Protein AF-A0AAW0LJR5-F1 (afdb_monomer)

InterPro domains:
  IPR050481 UDP-glycosyltransferase, plant-type [PTHR48048] (23-83)

Organism: Quercus suber (NCBI:txid58331)

pLDDT: mean 73.08, std 20.0, range [40.66, 96.75]

Mean predicted aligned error: 11.85 Å

Secondary structure (DSSP, 8-state):
--EEEE----S-------S---S--PPPHHHHHHHTSPTT-EEEEE-TTT----HHHHHHHHHHHHHTT-EEEE---PPPPS-S------

Foldseek 3Di:
DWDWDQDQDDDDPPPPDDDDDDPDDDDPVVVVVVVPDDGSQETEGDRPPPDADDPVRVVVVVVVVVVVPGHYDYDDDDHDDPDDDPPPPD

Sequence (90 aa):
MGIFKIFRGNKKWDWKRSGTQNEGEAVPECLSWLDSQLSQSVVFLCFGSLGLFSIEQLKEIALGLKKSDQRFSWVVRNPPSEKHGLAVSA

Radius of gyration: 17.97 Å; Cα contacts (8 Å, |Δi|>4): 65; chains: 1; bounding box: 44×33×47 Å

Solvent-accessible surface area (backbone atoms only — not comparable to full-atom values): 6132 Å² total; per-residue (Å²): 134,74,59,75,46,73,44,77,54,84,69,86,81,80,78,80,74,93,72,84,93,67,94,81,78,72,77,56,66,70,55,59,56,55,71,72,49,64,72,55,56,44,40,38,40,48,47,68,98,80,58,78,50,54,70,67,56,50,49,53,52,52,51,51,51,66,70,64,82,55,51,69,51,71,67,79,70,85,50,83,70,97,74,74,82,84,78,74,81,126

Nearest PDB structures (foldseek):
  6bk0-assembly1_A  TM=8.390E-01  e=3.360E-02  Oryza sativa Japonica Group
  4v5z-assembly1_Bn  TM=3.276E-01  e=4.987E+00  Canis lupus familiaris
  6p7b-assembly1_D  TM=2.281E-01  e=8.627E+00  Fowlpox virus

Structure (mmCIF, N/CA/C/O backbone):
data_AF-A0AAW0LJR5-F1
#
_entry.id   AF-A0AAW0LJR5-F1
#
loop_
_atom_site.group_PDB
_atom_site.id
_atom_site.type_symbol
_atom_site.label_atom_id
_atom_site.label_alt_id
_atom_site.label_comp_id
_atom_site.label_asym_id
_atom_site.label_entity_id
_atom_site.label_seq_id
_atom_site.pdbx_PDB_ins_code
_atom_site.Cartn_x
_atom_site.Cartn_y
_atom_site.Cartn_z
_atom_site.occupancy
_atom_site.B_iso_or_equiv
_atom_site.auth_seq_id
_atom_site.auth_comp_id
_atom_site.auth_asym_id
_atom_site.auth_atom_id
_atom_site.pdbx_PDB_model_num
ATOM 1 N N . MET A 1 1 ? 1.049 11.782 -9.667 1.00 40.66 1 MET A N 1
ATOM 2 C CA . MET A 1 1 ? 0.058 11.955 -8.580 1.00 40.66 1 MET A CA 1
ATOM 3 C C . MET A 1 1 ? -0.470 10.583 -8.172 1.00 40.66 1 MET A C 1
ATOM 5 O O . MET A 1 1 ? -1.270 10.015 -8.903 1.00 40.66 1 MET A O 1
ATOM 9 N N . GLY A 1 2 ? 0.021 10.005 -7.072 1.00 45.38 2 GLY A N 1
ATOM 10 C CA . GLY A 1 2 ? -0.554 8.778 -6.509 1.00 45.38 2 GLY A CA 1
ATOM 11 C C . GLY A 1 2 ? -1.800 9.134 -5.705 1.00 45.38 2 GLY A C 1
ATOM 12 O O . GLY A 1 2 ? -1.711 9.913 -4.760 1.00 45.38 2 GLY A O 1
ATOM 13 N N . ILE A 1 3 ? -2.965 8.630 -6.104 1.00 46.78 3 ILE A N 1
ATOM 14 C CA . ILE A 1 3 ? -4.208 8.852 -5.364 1.00 46.78 3 ILE A CA 1
ATOM 15 C C . ILE A 1 3 ? -4.258 7.804 -4.250 1.00 46.78 3 ILE A C 1
ATOM 17 O O . ILE A 1 3 ? -4.589 6.645 -4.488 1.00 46.78 3 ILE A O 1
ATOM 21 N N . PHE A 1 4 ? -3.937 8.210 -3.024 1.00 44.84 4 PHE A N 1
ATOM 22 C CA . PHE A 1 4 ? -4.261 7.431 -1.831 1.00 44.84 4 PHE A CA 1
ATOM 23 C C . PHE A 1 4 ? -5.759 7.595 -1.577 1.00 44.84 4 PHE A C 1
ATOM 25 O O . PHE A 1 4 ? -6.203 8.641 -1.101 1.00 44.84 4 PHE A O 1
ATOM 32 N N . LYS A 1 5 ? -6.570 6.599 -1.947 1.00 54.31 5 LYS A N 1
ATOM 33 C CA . LYS A 1 5 ? -8.005 6.636 -1.659 1.00 54.31 5 LYS A CA 1
ATOM 34 C C . LYS A 1 5 ? -8.259 5.830 -0.398 1.00 54.31 5 LYS A C 1
ATOM 36 O O . LYS A 1 5 ? -8.289 4.605 -0.418 1.00 54.31 5 LYS A O 1
ATOM 41 N N . ILE A 1 6 ? -8.465 6.535 0.708 1.00 48.84 6 ILE A N 1
ATOM 42 C CA . ILE A 1 6 ? -9.006 5.927 1.923 1.00 48.84 6 ILE A CA 1
ATOM 43 C C . ILE A 1 6 ? -10.423 5.457 1.578 1.00 48.84 6 ILE A C 1
ATOM 45 O O . ILE A 1 6 ? -11.291 6.264 1.228 1.00 48.84 6 ILE A O 1
ATOM 49 N N . PHE A 1 7 ? -10.645 4.144 1.604 1.00 47.31 7 PHE A N 1
ATOM 50 C CA . PHE A 1 7 ? -11.960 3.574 1.352 1.00 47.31 7 PHE A CA 1
ATOM 51 C C . PHE A 1 7 ? -12.845 3.820 2.576 1.00 47.31 7 PHE A C 1
ATOM 53 O O . PHE A 1 7 ? -12.706 3.178 3.613 1.00 47.31 7 PHE A O 1
ATOM 60 N N . ARG A 1 8 ? -13.800 4.746 2.449 1.00 47.84 8 ARG A N 1
ATOM 61 C CA . ARG A 1 8 ? -14.934 4.850 3.373 1.00 47.84 8 ARG A CA 1
ATOM 62 C C . ARG A 1 8 ? -15.973 3.794 2.995 1.00 47.84 8 ARG A C 1
ATOM 64 O O . ARG A 1 8 ? -16.878 4.058 2.209 1.00 47.84 8 ARG A O 1
ATOM 71 N N . GLY A 1 9 ? -15.794 2.573 3.488 1.00 43.22 9 GLY A N 1
ATOM 72 C CA . GLY A 1 9 ? -16.690 1.455 3.191 1.00 43.22 9 GLY A CA 1
ATOM 73 C C . GLY A 1 9 ? -17.996 1.537 3.975 1.00 43.22 9 GLY A C 1
A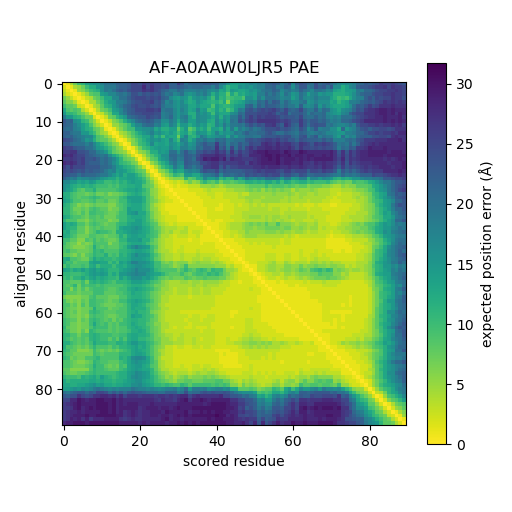TOM 74 O O . GLY A 1 9 ? -18.003 1.219 5.153 1.00 43.22 9 GLY A O 1
ATOM 75 N N . ASN A 1 10 ? -19.088 1.941 3.326 1.00 41.72 10 ASN A N 1
ATOM 76 C CA . ASN A 1 10 ? -20.456 1.603 3.740 1.00 41.72 10 ASN A CA 1
ATOM 77 C C . ASN A 1 10 ? -21.387 1.610 2.517 1.00 41.72 10 ASN A C 1
ATOM 79 O O . ASN A 1 10 ? -22.375 2.335 2.485 1.00 41.72 10 ASN A O 1
ATOM 83 N N . LYS A 1 11 ? -21.050 0.849 1.467 1.00 47.75 11 LYS A N 1
ATOM 84 C CA . LYS A 1 11 ? -21.987 0.527 0.381 1.00 47.75 11 LYS A CA 1
ATOM 85 C C . LYS A 1 11 ? -21.686 -0.863 -0.166 1.00 47.75 11 LYS A C 1
ATOM 87 O O . LYS A 1 11 ? -20.570 -1.133 -0.590 1.00 47.75 11 LYS A O 1
ATOM 92 N N . LYS A 1 12 ? -22.721 -1.703 -0.149 1.00 46.66 12 LYS A N 1
ATOM 93 C CA . LYS A 1 12 ? -22.837 -2.953 -0.899 1.00 46.66 12 LYS A CA 1
ATOM 94 C C . LYS A 1 12 ? -22.358 -2.713 -2.333 1.00 46.66 12 LYS A C 1
ATOM 96 O O . LYS A 1 12 ? -22.923 -1.874 -3.034 1.00 46.66 12 LYS A O 1
ATOM 101 N N . TRP A 1 13 ? -21.294 -3.402 -2.728 1.00 52.62 13 TRP A N 1
ATOM 102 C CA . TRP A 1 13 ? -20.734 -3.323 -4.070 1.00 52.62 13 TRP A CA 1
ATOM 103 C C . TRP A 1 13 ? -21.668 -4.054 -5.038 1.00 52.62 13 TRP A C 1
ATOM 105 O O . TRP A 1 13 ? -21.577 -5.268 -5.192 1.00 52.62 13 TRP A O 1
ATO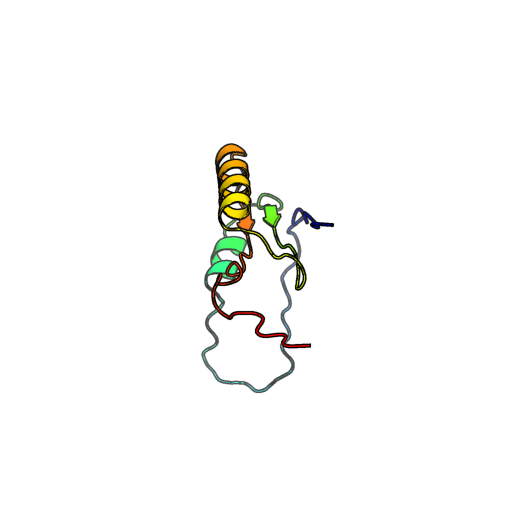M 115 N N . ASP A 1 14 ? -22.615 -3.338 -5.646 1.00 51.94 14 ASP A N 1
ATOM 116 C CA . ASP A 1 14 ? -23.498 -3.912 -6.666 1.00 51.94 14 ASP A CA 1
ATOM 117 C C . ASP A 1 14 ? -22.735 -4.021 -7.996 1.00 51.94 14 ASP A C 1
ATOM 119 O O . ASP A 1 14 ? -22.865 -3.194 -8.899 1.00 51.94 14 ASP A O 1
ATOM 123 N N . TRP A 1 15 ? -21.856 -5.024 -8.086 1.00 53.38 15 TRP A N 1
ATOM 124 C CA . TRP A 1 15 ? -21.172 -5.408 -9.319 1.00 53.38 15 TRP A CA 1
ATOM 125 C C . TRP A 1 15 ? -22.165 -6.105 -10.258 1.00 53.38 15 TRP A C 1
ATOM 127 O O . TRP A 1 15 ? -22.054 -7.302 -10.525 1.00 53.38 15 TRP A O 1
ATOM 137 N N . LYS A 1 16 ? -23.154 -5.377 -10.790 1.00 41.03 16 LYS A N 1
ATOM 138 C CA . LYS A 1 16 ? -23.941 -5.881 -11.922 1.00 41.03 16 LYS A CA 1
ATOM 139 C C . LYS A 1 16 ? -23.053 -5.917 -13.161 1.00 41.03 16 LYS A C 1
ATOM 141 O O . LYS A 1 16 ? -22.869 -4.922 -13.858 1.00 41.03 16 LYS A O 1
ATOM 146 N N . ARG A 1 17 ? -22.484 -7.090 -13.420 1.00 47.56 17 ARG A N 1
ATOM 147 C CA . ARG A 1 17 ? -21.734 -7.388 -14.635 1.00 47.56 17 ARG A CA 1
ATOM 148 C C . ARG A 1 17 ? -22.707 -7.543 -15.803 1.00 47.56 17 ARG A C 1
ATOM 150 O O . ARG A 1 17 ? -23.554 -8.429 -15.807 1.00 47.56 17 ARG A O 1
ATOM 157 N N . SER A 1 18 ? -22.585 -6.676 -16.801 1.00 49.00 18 SER A N 1
ATOM 158 C CA . SER A 1 18 ? -23.192 -6.884 -18.116 1.00 49.00 18 SER A CA 1
ATOM 159 C C . SER A 1 18 ? -22.371 -7.941 -18.863 1.00 49.00 18 SER A C 1
ATOM 161 O O . SER A 1 18 ? -21.347 -7.600 -19.450 1.00 49.00 18 SER A O 1
ATOM 163 N N . GLY A 1 19 ? -22.777 -9.213 -18.827 1.00 44.53 19 GLY A N 1
ATOM 164 C CA . GLY A 1 19 ? -22.193 -10.253 -19.687 1.00 44.53 19 GLY A CA 1
ATOM 165 C C . GLY A 1 19 ? -22.348 -11.681 -19.159 1.00 44.53 19 GLY A C 1
ATOM 166 O O . GLY A 1 19 ? -21.793 -11.997 -18.114 1.00 44.53 19 GLY A O 1
ATOM 167 N N . THR A 1 20 ? -23.111 -12.486 -19.912 1.00 42.62 20 THR A N 1
ATOM 168 C CA . THR A 1 20 ? -23.232 -13.965 -19.960 1.00 42.62 20 THR A CA 1
ATOM 169 C C . THR A 1 20 ? -22.832 -14.781 -18.725 1.00 42.62 20 THR A C 1
ATOM 171 O O . THR A 1 20 ? -21.658 -14.921 -18.390 1.00 42.62 20 THR A O 1
ATOM 174 N N . GLN A 1 21 ? -23.851 -15.403 -18.125 1.00 44.91 21 GLN A N 1
ATOM 175 C CA . GLN A 1 21 ? -23.774 -16.389 -17.050 1.00 44.91 21 GLN A CA 1
ATOM 176 C C . GLN A 1 21 ? -22.899 -17.585 -17.453 1.00 44.91 21 GLN A C 1
ATOM 178 O O . GLN A 1 21 ? -23.241 -18.322 -18.371 1.00 44.91 21 GLN A O 1
ATOM 183 N N . ASN A 1 22 ? -21.809 -17.798 -16.719 1.00 48.72 22 ASN A N 1
ATOM 184 C CA . ASN A 1 22 ? -21.285 -19.133 -16.458 1.00 48.72 22 ASN A CA 1
ATOM 185 C C . ASN A 1 22 ? -21.487 -19.374 -14.958 1.00 48.72 22 ASN A C 1
ATOM 187 O O . ASN A 1 22 ? -21.000 -18.598 -14.133 1.00 48.72 22 ASN A O 1
ATOM 191 N N . GLU A 1 23 ? -22.283 -20.382 -14.608 1.00 49.22 23 GLU A N 1
ATOM 192 C CA . GLU A 1 23 ? -22.539 -20.781 -13.224 1.00 49.22 23 GLU A CA 1
ATOM 193 C C . GLU A 1 23 ? -21.221 -21.215 -12.565 1.00 49.22 23 GLU A C 1
ATOM 195 O O . GLU A 1 23 ? -20.545 -22.118 -13.052 1.00 49.22 23 GLU A O 1
ATOM 200 N N . GLY A 1 24 ? -20.837 -20.538 -11.476 1.00 53.16 24 GLY A N 1
ATOM 201 C CA . GLY A 1 24 ? -19.622 -20.848 -10.709 1.00 53.16 24 GLY A CA 1
ATOM 202 C C . GLY A 1 24 ? -18.624 -19.700 -10.523 1.00 53.16 24 GLY A C 1
ATOM 203 O O . GLY A 1 24 ? -17.450 -19.965 -10.275 1.00 53.16 24 GLY A O 1
ATOM 204 N N . GLU A 1 25 ? -19.031 -18.431 -10.630 1.00 57.25 25 GLU A N 1
ATOM 205 C CA . GLU A 1 25 ? -18.143 -17.316 -10.281 1.00 57.25 25 GLU A CA 1
ATOM 206 C C . GLU A 1 25 ? -17.868 -17.265 -8.774 1.00 57.25 25 GLU A C 1
ATOM 208 O O . GLU A 1 25 ? -18.661 -16.746 -7.986 1.00 57.25 25 GLU A O 1
ATOM 213 N N . ALA A 1 26 ? -16.713 -17.790 -8.372 1.00 72.50 26 ALA A N 1
ATOM 214 C CA . ALA A 1 26 ? -16.175 -17.555 -7.046 1.00 72.50 26 ALA A CA 1
ATOM 215 C C . ALA A 1 26 ? -15.921 -16.052 -6.859 1.00 72.50 26 ALA A C 1
ATOM 217 O O . ALA A 1 26 ? -15.266 -15.410 -7.684 1.00 72.50 26 ALA A O 1
ATOM 218 N N . VAL A 1 27 ? -16.428 -15.493 -5.758 1.00 72.50 27 VAL A N 1
ATOM 219 C CA . VAL A 1 27 ? -16.042 -14.150 -5.316 1.00 72.50 27 VAL A CA 1
ATOM 220 C C . VAL A 1 27 ? -14.514 -14.131 -5.182 1.00 72.50 27 VAL A C 1
ATOM 222 O O . VAL A 1 27 ? -13.965 -15.021 -4.528 1.00 72.50 27 VAL A O 1
ATOM 225 N N . PRO A 1 28 ? -13.808 -13.158 -5.787 1.00 81.75 28 PRO A N 1
ATOM 226 C CA . PRO A 1 28 ? -12.369 -13.039 -5.615 1.00 81.75 28 PRO A CA 1
ATOM 227 C C . PRO A 1 28 ? -12.011 -12.990 -4.130 1.00 81.75 28 PRO A C 1
ATOM 229 O O . PRO A 1 28 ? -12.583 -12.201 -3.380 1.00 81.75 28 PRO A O 1
ATOM 232 N N . GLU A 1 29 ? -11.038 -13.796 -3.711 1.00 84.50 29 GLU A N 1
ATOM 233 C CA . GLU A 1 29 ? -10.638 -13.932 -2.303 1.00 84.50 29 GLU A CA 1
ATOM 234 C C . GLU A 1 29 ? -10.312 -12.578 -1.645 1.00 84.50 29 GLU A C 1
ATOM 236 O O . GLU A 1 29 ? -10.642 -12.337 -0.485 1.00 84.50 29 GLU A O 1
ATOM 241 N N . CYS A 1 30 ? -9.742 -11.641 -2.409 1.00 82.06 30 CYS A N 1
ATOM 242 C CA . CYS A 1 30 ? -9.444 -10.292 -1.933 1.00 82.06 30 CYS A CA 1
ATOM 243 C C . CYS A 1 30 ? -10.697 -9.485 -1.549 1.00 82.06 30 CYS A C 1
ATOM 245 O O . CYS A 1 30 ? -10.630 -8.661 -0.636 1.00 82.06 30 CYS A O 1
ATOM 247 N N . LEU A 1 31 ? -11.834 -9.722 -2.211 1.00 82.38 31 LEU A N 1
ATOM 248 C CA . LEU A 1 31 ? -13.108 -9.089 -1.878 1.00 82.38 31 LEU A CA 1
ATOM 249 C C . LEU A 1 31 ? -13.701 -9.708 -0.613 1.00 82.38 31 LEU A C 1
ATOM 251 O O . LEU A 1 31 ? -14.103 -8.971 0.281 1.00 82.38 31 LEU A O 1
ATOM 255 N N . SER A 1 32 ? -13.645 -11.035 -0.475 1.00 86.12 32 SER A N 1
ATOM 256 C CA . SER A 1 32 ? -14.046 -11.709 0.766 1.00 86.12 32 SER A CA 1
ATOM 257 C C . SER A 1 32 ? -13.202 -11.260 1.964 1.00 86.12 32 SER A C 1
ATOM 259 O O . SER A 1 32 ? -13.736 -11.029 3.049 1.00 86.12 32 SER A O 1
ATOM 261 N N . TRP A 1 33 ? -11.892 -11.059 1.776 1.00 89.50 33 TRP A N 1
ATOM 262 C CA . TRP A 1 33 ? -11.033 -10.482 2.810 1.00 89.50 33 TRP A CA 1
ATOM 263 C C . TRP A 1 33 ? -11.460 -9.056 3.178 1.00 89.50 33 TRP A C 1
ATOM 265 O O . TRP A 1 33 ? -11.559 -8.760 4.369 1.00 89.50 33 TRP A O 1
ATOM 275 N N . LEU A 1 34 ? -11.758 -8.194 2.195 1.00 87.19 34 LEU A N 1
ATOM 276 C CA . LEU A 1 34 ? -12.228 -6.820 2.429 1.00 87.19 34 LEU A CA 1
ATOM 277 C C . LEU A 1 34 ? -13.559 -6.779 3.192 1.00 87.19 34 LEU A C 1
ATOM 279 O O . LEU A 1 34 ? -13.692 -5.975 4.114 1.00 87.19 34 LEU A O 1
ATOM 283 N N . ASP A 1 35 ? -14.503 -7.657 2.852 1.00 85.38 35 ASP A N 1
ATOM 284 C CA . ASP A 1 35 ? -15.821 -7.735 3.497 1.00 85.38 35 ASP A CA 1
ATOM 285 C C . ASP A 1 35 ? -15.735 -8.140 4.980 1.00 85.38 35 ASP A C 1
ATOM 287 O O . ASP A 1 35 ? -16.614 -7.794 5.767 1.00 85.38 35 ASP A O 1
ATOM 291 N N . SER A 1 36 ? -14.662 -8.828 5.389 1.00 88.62 36 SER A N 1
ATOM 292 C CA . SER A 1 36 ? -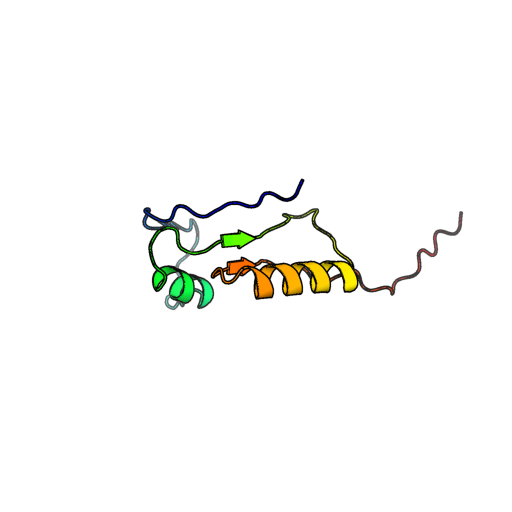14.422 -9.191 6.796 1.00 88.62 36 SER A CA 1
ATOM 293 C C . SER A 1 36 ? -13.816 -8.066 7.650 1.00 88.62 36 SER A C 1
ATOM 295 O O . SER A 1 36 ? -13.676 -8.214 8.866 1.00 88.62 36 SER A O 1
ATOM 297 N N . GLN A 1 37 ? -13.432 -6.938 7.044 1.00 88.25 37 GLN A N 1
ATOM 298 C CA . GLN A 1 37 ? -12.808 -5.825 7.760 1.00 88.25 37 GLN A CA 1
ATOM 299 C C . GLN A 1 37 ? -13.857 -4.879 8.354 1.00 88.25 37 GLN A C 1
ATOM 301 O O . GLN A 1 37 ? -15.000 -4.806 7.906 1.00 88.25 37 GLN A O 1
ATOM 306 N N . LEU A 1 38 ? -13.459 -4.108 9.369 1.00 87.31 38 LEU A N 1
ATOM 307 C CA . LEU A 1 38 ? -14.332 -3.075 9.917 1.00 87.31 38 LEU A CA 1
ATOM 308 C C . LEU A 1 38 ? -14.567 -1.974 8.872 1.00 87.31 38 LEU A C 1
ATOM 310 O O . LEU A 1 38 ? -13.707 -1.653 8.045 1.00 87.31 38 LEU A O 1
ATOM 314 N N . SER A 1 39 ? -15.743 -1.353 8.939 1.00 82.81 39 SER A N 1
ATOM 315 C CA . SER A 1 39 ? -16.070 -0.201 8.100 1.00 82.81 39 SER A CA 1
ATOM 316 C C . SER A 1 39 ? -14.990 0.879 8.242 1.00 82.81 39 SER A C 1
ATOM 318 O O . SER A 1 39 ? -14.609 1.254 9.348 1.00 82.81 39 SER A O 1
ATOM 320 N N . GLN A 1 40 ? -14.502 1.387 7.106 1.00 81.56 40 GLN A N 1
ATOM 321 C CA . GLN A 1 40 ? -13.488 2.453 7.036 1.00 81.56 40 GLN A CA 1
ATOM 322 C C . GLN A 1 40 ? -12.127 2.103 7.675 1.00 81.56 40 GLN A C 1
ATOM 324 O O . GLN A 1 40 ? -11.379 3.014 8.020 1.00 81.56 40 GLN A O 1
ATOM 329 N N . SER A 1 41 ? -11.776 0.817 7.817 1.00 86.38 41 SER A N 1
ATOM 330 C CA . SER A 1 41 ? -10.525 0.399 8.474 1.00 86.38 41 SER A CA 1
ATOM 331 C C . SER A 1 41 ? -9.403 -0.049 7.530 1.00 86.38 41 SER A C 1
ATOM 333 O O . SER A 1 41 ? -8.380 -0.532 8.010 1.00 86.38 41 SER A O 1
ATOM 335 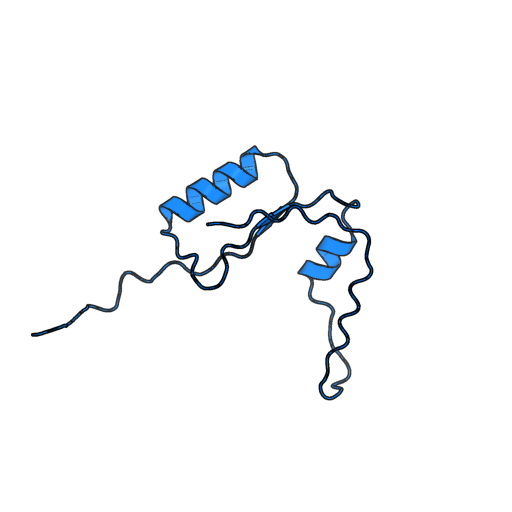N N . VAL A 1 42 ? -9.592 0.029 6.207 1.00 89.44 42 VAL A N 1
ATOM 336 C CA . VAL A 1 42 ? -8.611 -0.440 5.210 1.00 89.44 42 VAL A CA 1
ATOM 337 C C . VAL A 1 42 ? -8.207 0.693 4.274 1.00 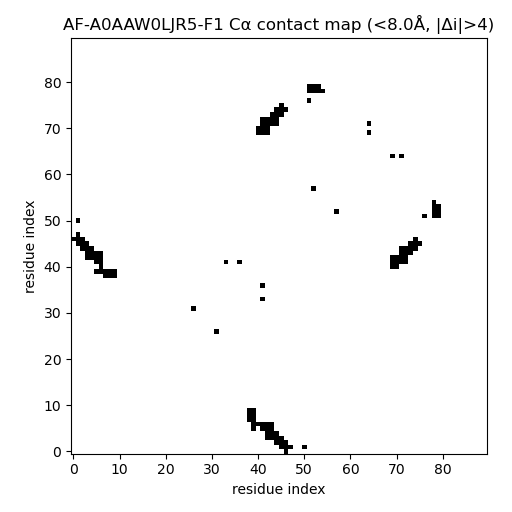89.44 42 VAL A C 1
ATOM 339 O O . VAL A 1 42 ? -9.051 1.351 3.661 1.00 89.44 42 VAL A O 1
ATOM 342 N N . VAL A 1 43 ? -6.900 0.887 4.113 1.00 89.56 43 VAL A N 1
ATOM 343 C CA . VAL A 1 43 ? -6.330 1.809 3.125 1.00 89.56 43 VAL A CA 1
ATOM 344 C C . VAL A 1 43 ? -6.190 1.097 1.782 1.00 89.56 43 VAL A C 1
ATOM 346 O O . VAL A 1 43 ? -5.527 0.068 1.690 1.00 89.56 43 VAL A O 1
ATOM 349 N N . PHE A 1 44 ? -6.773 1.654 0.721 1.00 87.81 44 PHE A N 1
ATOM 350 C CA . PHE A 1 44 ? -6.537 1.171 -0.637 1.00 87.81 44 PHE A CA 1
ATOM 351 C C . PHE A 1 44 ? -5.447 2.004 -1.315 1.00 87.81 44 PHE A C 1
ATOM 353 O O . PHE A 1 44 ? -5.545 3.233 -1.398 1.00 87.81 44 PHE A O 1
ATOM 360 N N . LEU A 1 45 ? -4.420 1.327 -1.825 1.00 90.00 45 LEU A N 1
ATOM 361 C CA . LEU A 1 45 ? -3.305 1.939 -2.535 1.00 90.00 45 LEU A CA 1
ATOM 362 C C . LEU A 1 45 ? -3.260 1.442 -3.981 1.00 90.00 45 LEU A C 1
ATOM 364 O O . LEU A 1 45 ? -3.109 0.250 -4.243 1.00 90.00 45 LEU A O 1
ATOM 368 N N . CYS A 1 46 ? -3.353 2.368 -4.934 1.00 89.38 46 CYS A N 1
ATOM 369 C CA . CYS A 1 46 ? -3.202 2.082 -6.355 1.00 89.38 46 CYS A CA 1
ATOM 370 C C . CYS A 1 46 ? -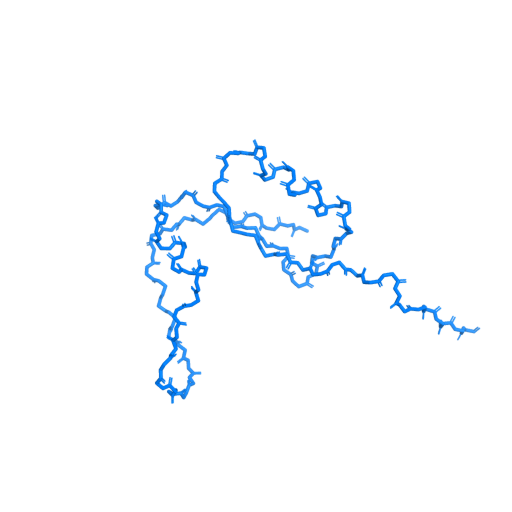2.636 3.305 -7.082 1.00 89.38 46 CYS A C 1
ATOM 372 O O . CYS A 1 46 ? -3.078 4.433 -6.867 1.00 89.38 46 CYS A O 1
ATOM 374 N N . PHE A 1 47 ? -1.673 3.073 -7.971 1.00 87.00 47 PHE A N 1
ATOM 375 C CA . PHE A 1 47 ? -1.003 4.129 -8.735 1.00 87.00 47 PHE A CA 1
ATOM 376 C C . PHE A 1 47 ? -1.486 4.233 -10.192 1.00 87.00 47 PHE A C 1
ATOM 378 O O . PHE A 1 47 ? -0.897 4.953 -10.997 1.00 87.00 47 PHE A O 1
ATOM 385 N N . GLY A 1 48 ? -2.570 3.528 -10.531 1.00 83.06 48 GLY A N 1
ATOM 386 C CA . GLY A 1 48 ? -3.160 3.531 -11.868 1.00 83.06 48 GLY A CA 1
ATOM 387 C C . GLY A 1 48 ? -2.241 2.949 -12.950 1.00 83.06 48 GLY A C 1
ATOM 388 O O . GLY A 1 48 ? -1.210 2.336 -12.672 1.00 83.06 48 GLY A O 1
ATOM 389 N N . SER A 1 49 ? -2.617 3.151 -14.213 1.00 82.44 49 SER A N 1
ATOM 390 C CA . SER A 1 49 ? -1.921 2.592 -15.383 1.00 82.44 49 SER A CA 1
ATOM 391 C C . SER A 1 49 ? -0.545 3.209 -15.661 1.00 82.44 49 SER A C 1
ATOM 393 O O . SER A 1 49 ? 0.248 2.622 -16.397 1.00 82.44 49 SER A O 1
ATOM 395 N N . LEU A 1 50 ? -0.220 4.352 -15.059 1.00 78.44 50 LEU A N 1
ATOM 396 C CA . LEU A 1 50 ? 1.058 5.046 -15.264 1.00 78.44 50 LEU A CA 1
ATOM 397 C C . LEU A 1 50 ? 2.015 4.932 -14.067 1.00 78.44 50 LEU A C 1
ATOM 399 O O . LEU A 1 50 ? 3.164 5.344 -14.168 1.00 78.44 50 LEU A O 1
ATOM 403 N N . GLY A 1 51 ? 1.584 4.343 -12.946 1.00 81.25 51 GLY A N 1
ATOM 404 C CA . GLY A 1 51 ? 2.437 4.110 -11.778 1.00 81.25 51 GLY A CA 1
ATOM 405 C C . GLY A 1 51 ? 3.461 3.005 -12.015 1.00 81.25 51 GLY A C 1
ATOM 406 O O . GLY A 1 51 ? 3.127 1.825 -11.882 1.00 81.25 51 GLY A O 1
ATOM 407 N N . LEU A 1 52 ? 4.667 3.371 -12.433 1.00 86.56 52 LEU A N 1
ATOM 408 C CA . LEU A 1 52 ? 5.780 2.463 -12.686 1.00 86.56 52 LEU A CA 1
ATOM 409 C C . LEU A 1 52 ? 6.881 2.774 -11.677 1.00 86.56 52 LEU A C 1
ATOM 411 O O . LEU A 1 52 ? 7.321 3.918 -11.589 1.00 86.56 52 LEU A O 1
ATOM 415 N N . PHE A 1 53 ? 7.282 1.774 -10.900 1.00 89.69 53 PHE A N 1
ATOM 416 C CA . PHE A 1 53 ? 8.232 1.942 -9.805 1.00 89.69 53 PHE A CA 1
ATOM 417 C C . PHE A 1 53 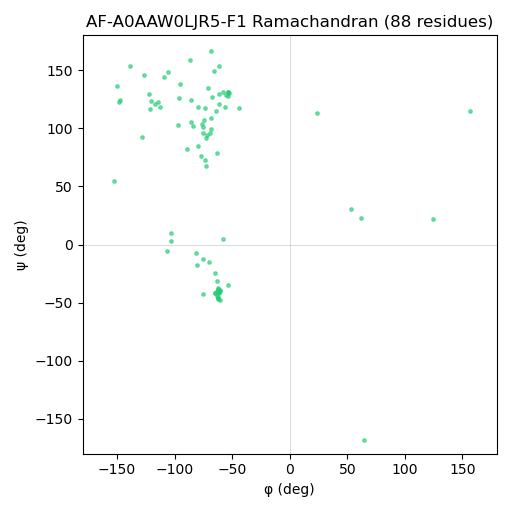? 9.384 0.964 -9.965 1.00 89.69 53 PHE A C 1
ATOM 419 O O . PHE A 1 53 ? 9.179 -0.165 -10.420 1.00 89.69 53 PHE A O 1
ATOM 426 N N . SER A 1 54 ? 10.581 1.394 -9.569 1.00 91.62 54 SER A N 1
ATOM 427 C CA . SER A 1 54 ? 11.714 0.483 -9.420 1.00 91.62 54 SER A CA 1
ATOM 428 C C . SER A 1 54 ? 11.487 -0.473 -8.242 1.00 91.62 54 SER A C 1
ATOM 430 O O . SER A 1 54 ? 10.614 -0.261 -7.391 1.00 91.62 54 SER A O 1
ATOM 432 N N . ILE A 1 55 ? 12.299 -1.527 -8.164 1.00 92.19 55 ILE A N 1
ATOM 433 C CA . ILE A 1 55 ? 12.250 -2.481 -7.049 1.00 92.19 55 ILE A CA 1
ATOM 434 C C . ILE A 1 55 ? 12.533 -1.767 -5.719 1.00 92.19 55 ILE A C 1
ATOM 436 O O . ILE A 1 55 ? 11.878 -2.045 -4.716 1.00 92.19 55 ILE A O 1
ATOM 440 N N . GLU A 1 56 ? 13.477 -0.829 -5.703 1.00 94.19 56 GLU A N 1
ATOM 441 C CA . GLU A 1 56 ? 13.855 -0.039 -4.527 1.00 94.19 56 GLU A CA 1
ATOM 442 C C . GLU A 1 56 ? 12.683 0.823 -4.055 1.00 94.19 56 GLU A C 1
ATOM 444 O O . GLU A 1 56 ? 12.358 0.833 -2.870 1.00 94.19 56 GLU A O 1
ATOM 449 N N . GLN A 1 57 ? 11.979 1.478 -4.981 1.00 94.06 57 GLN A N 1
ATOM 450 C CA . GLN A 1 57 ? 10.806 2.285 -4.644 1.00 94.06 57 GLN A CA 1
ATOM 451 C C . GLN A 1 57 ? 9.665 1.430 -4.077 1.00 94.06 57 GLN A C 1
ATOM 453 O O . GLN A 1 57 ? 9.041 1.814 -3.088 1.00 94.06 57 GLN A O 1
ATOM 458 N N . LEU A 1 58 ? 9.409 0.252 -4.657 1.00 93.69 58 LEU A N 1
ATOM 459 C CA . LEU A 1 58 ? 8.410 -0.684 -4.129 1.00 93.69 58 LEU A CA 1
ATOM 460 C C . LEU A 1 58 ? 8.774 -1.174 -2.719 1.00 93.69 58 LEU A C 1
ATOM 462 O O . LEU A 1 58 ? 7.883 -1.305 -1.878 1.00 93.69 58 LEU A O 1
ATOM 466 N N . LYS A 1 59 ? 10.064 -1.403 -2.438 1.00 95.12 59 LYS A N 1
ATOM 467 C CA . LYS A 1 59 ? 10.548 -1.777 -1.098 1.00 95.12 59 LYS A CA 1
ATOM 468 C C . LYS A 1 59 ? 10.280 -0.678 -0.074 1.00 95.12 59 LYS A C 1
ATOM 470 O O . LYS A 1 59 ? 9.751 -0.983 0.992 1.00 95.12 59 LYS A O 1
ATOM 475 N N . GLU A 1 60 ? 10.575 0.579 -0.396 1.00 96.50 60 GLU A N 1
ATOM 476 C CA . GLU A 1 60 ? 10.312 1.704 0.513 1.00 96.50 60 GLU A CA 1
ATOM 477 C C . GLU A 1 60 ? 8.813 1.881 0.788 1.00 96.50 60 GLU A C 1
ATOM 479 O O . GLU A 1 60 ? 8.407 2.073 1.936 1.00 96.50 60 GLU A O 1
ATOM 484 N N . ILE A 1 61 ? 7.964 1.721 -0.234 1.00 94.19 61 ILE A N 1
ATOM 485 C CA . ILE A 1 61 ? 6.504 1.749 -0.059 1.00 94.19 61 ILE A CA 1
ATOM 486 C C . ILE A 1 61 ? 6.049 0.602 0.854 1.00 94.19 61 ILE A C 1
ATOM 488 O O . ILE A 1 61 ? 5.291 0.832 1.797 1.00 94.19 61 ILE A O 1
ATOM 492 N N . ALA A 1 62 ? 6.537 -0.621 0.625 1.00 94.12 62 ALA A N 1
ATOM 493 C CA . ALA A 1 62 ? 6.210 -1.780 1.453 1.00 94.12 62 ALA A CA 1
ATOM 494 C C . ALA A 1 62 ? 6.655 -1.591 2.914 1.00 94.12 62 ALA A C 1
ATOM 496 O O . ALA A 1 62 ? 5.916 -1.933 3.838 1.00 94.12 62 ALA A O 1
ATOM 497 N N . LEU A 1 63 ? 7.838 -1.011 3.134 1.00 96.75 63 LEU A N 1
ATOM 498 C CA . LEU A 1 63 ? 8.337 -0.673 4.467 1.00 96.75 63 LEU A CA 1
ATOM 499 C C . LEU A 1 63 ? 7.468 0.390 5.145 1.00 96.75 63 LEU A C 1
ATOM 501 O O . LEU A 1 63 ? 7.163 0.248 6.329 1.00 96.75 63 LEU A O 1
ATOM 505 N N . GLY A 1 64 ? 7.040 1.417 4.408 1.00 95.00 64 GLY A N 1
ATOM 506 C CA . GLY A 1 64 ? 6.119 2.440 4.903 1.00 95.00 64 GLY A CA 1
ATOM 507 C C . GLY A 1 64 ? 4.776 1.851 5.335 1.00 95.00 64 GLY A C 1
ATOM 508 O O . GLY A 1 64 ? 4.332 2.095 6.454 1.00 95.00 64 GLY A O 1
ATOM 509 N N . LEU A 1 65 ? 4.176 1.003 4.493 1.00 93.62 65 LEU A N 1
ATOM 510 C CA . LEU A 1 65 ? 2.922 0.303 4.795 1.00 93.62 65 LEU A CA 1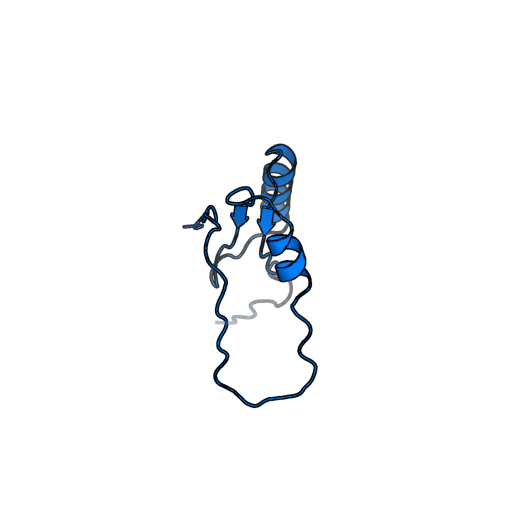
ATOM 511 C C . LEU A 1 65 ? 3.057 -0.644 5.995 1.00 93.62 65 LEU A C 1
ATOM 513 O O . LEU A 1 65 ? 2.182 -0.691 6.855 1.00 93.62 65 LEU A O 1
ATOM 517 N N . LYS A 1 66 ? 4.178 -1.368 6.102 1.00 93.06 66 LYS A N 1
ATOM 518 C CA . LYS A 1 66 ? 4.456 -2.236 7.255 1.00 93.06 66 LYS A CA 1
ATOM 519 C C . LYS A 1 66 ? 4.553 -1.438 8.559 1.00 93.06 66 LYS A C 1
ATOM 521 O O . LYS A 1 66 ? 4.108 -1.915 9.596 1.00 93.06 66 LYS A O 1
ATOM 526 N N . LYS A 1 67 ? 5.151 -0.245 8.518 1.00 96.25 67 LYS A N 1
ATOM 527 C CA . LYS A 1 67 ? 5.341 0.619 9.694 1.00 96.25 67 LYS A CA 1
ATOM 528 C C . LYS A 1 67 ? 4.097 1.420 10.080 1.00 96.25 67 LYS A C 1
ATOM 530 O O . LYS A 1 67 ? 4.052 1.914 11.199 1.00 96.25 67 LYS A O 1
ATOM 535 N N . SER A 1 68 ? 3.112 1.574 9.192 1.00 91.88 68 SER A N 1
ATOM 536 C CA . SER A 1 68 ? 1.934 2.406 9.473 1.00 91.88 68 SER A CA 1
ATOM 537 C C . SER A 1 68 ? 0.925 1.763 10.428 1.00 91.88 68 SER A C 1
ATOM 539 O O . SER A 1 68 ? 0.007 2.448 10.869 1.00 91.88 68 SER A O 1
ATOM 541 N N . ASP A 1 69 ? 1.057 0.461 10.704 1.00 89.94 69 ASP A N 1
ATOM 542 C CA . ASP A 1 69 ? 0.129 -0.314 11.545 1.00 89.94 69 ASP A CA 1
ATOM 543 C C . ASP A 1 69 ? -1.344 -0.190 11.094 1.00 89.94 69 ASP A C 1
ATOM 545 O O . ASP A 1 69 ? -2.292 -0.228 11.874 1.00 89.94 69 ASP A O 1
ATOM 549 N N . GLN A 1 70 ? -1.539 0.005 9.786 1.00 90.19 70 GLN A N 1
ATOM 550 C CA . GLN A 1 70 ? -2.849 0.089 9.146 1.00 90.19 70 GLN A CA 1
ATOM 551 C C . GLN A 1 70 ? -3.070 -1.164 8.313 1.00 90.19 70 GLN A C 1
ATOM 553 O O . GLN A 1 70 ? -2.149 -1.655 7.661 1.00 90.19 70 GLN A O 1
ATOM 558 N N . ARG A 1 71 ? -4.312 -1.647 8.256 1.00 91.44 71 ARG A N 1
ATOM 559 C CA . ARG A 1 71 ? -4.693 -2.651 7.257 1.00 91.44 71 ARG A CA 1
ATOM 560 C C . ARG A 1 71 ? -4.729 -1.984 5.887 1.00 91.44 71 ARG A C 1
ATOM 562 O O . ARG A 1 71 ? -5.292 -0.899 5.737 1.00 91.44 71 ARG A O 1
ATOM 569 N N . PHE A 1 72 ? -4.158 -2.631 4.878 1.00 91.81 72 PHE A N 1
ATOM 570 C CA . PHE A 1 72 ? -4.110 -2.082 3.528 1.00 91.81 72 PHE A CA 1
ATOM 571 C C . PHE A 1 72 ? -4.380 -3.138 2.455 1.00 91.81 72 PHE A C 1
ATOM 573 O O . PHE A 1 72 ? -4.107 -4.320 2.640 1.00 91.81 72 PHE A O 1
ATOM 580 N N . SER A 1 73 ? -4.894 -2.682 1.315 1.00 90.88 73 SER A N 1
ATOM 581 C CA . SER A 1 73 ? -4.979 -3.428 0.061 1.00 90.88 73 SER A CA 1
ATOM 582 C C . SER A 1 73 ? -4.214 -2.641 -0.998 1.00 90.88 73 SER A C 1
ATOM 584 O O . SER A 1 73 ? -4.554 -1.493 -1.293 1.00 90.88 73 SER A O 1
ATOM 586 N N . TRP A 1 74 ? -3.139 -3.224 -1.526 1.00 92.06 74 TRP A N 1
ATOM 587 C CA . TRP A 1 74 ? -2.233 -2.553 -2.454 1.00 92.06 74 TRP A CA 1
ATOM 588 C C . TRP A 1 74 ? -2.166 -3.296 -3.786 1.00 92.06 74 TRP A C 1
ATOM 590 O O . TRP A 1 74 ? -1.811 -4.471 -3.838 1.00 92.06 74 TRP A O 1
ATOM 600 N N . VAL A 1 75 ? -2.474 -2.589 -4.875 1.00 90.75 75 VAL A N 1
ATOM 601 C CA . VAL A 1 75 ? -2.259 -3.080 -6.240 1.00 90.75 75 VAL A CA 1
ATOM 602 C C . VAL A 1 75 ? -0.823 -2.767 -6.663 1.00 90.75 75 VAL A C 1
ATOM 604 O O . VAL A 1 75 ? -0.486 -1.618 -6.964 1.00 90.75 75 VAL A O 1
ATOM 607 N N . VAL A 1 76 ? 0.017 -3.801 -6.687 1.00 90.62 76 VAL A N 1
ATOM 608 C CA . VAL A 1 76 ? 1.412 -3.738 -7.145 1.00 90.62 76 VAL A CA 1
ATOM 609 C C . VAL A 1 76 ? 1.478 -4.155 -8.610 1.00 90.62 76 VAL A C 1
ATOM 611 O O . VAL A 1 76 ? 0.842 -5.127 -9.012 1.00 90.62 76 VAL A O 1
ATOM 614 N N . ARG A 1 77 ? 2.266 -3.440 -9.415 1.00 88.75 77 ARG A N 1
ATOM 615 C CA . ARG A 1 77 ? 2.594 -3.853 -10.784 1.00 88.75 77 ARG A CA 1
ATOM 616 C C . ARG A 1 77 ? 4.024 -4.357 -10.833 1.00 88.75 77 ARG A C 1
ATOM 618 O O . ARG A 1 77 ? 4.867 -3.852 -10.094 1.00 88.75 77 ARG A O 1
ATOM 625 N N . ASN A 1 78 ? 4.286 -5.314 -11.720 1.00 88.50 78 ASN A N 1
ATOM 626 C CA . ASN A 1 78 ? 5.648 -5.775 -11.939 1.00 88.50 78 ASN A CA 1
ATOM 627 C C . ASN A 1 78 ? 6.524 -4.589 -12.367 1.00 88.50 78 ASN A C 1
ATOM 629 O O . ASN A 1 78 ? 6.120 -3.829 -13.256 1.00 88.50 78 ASN A O 1
ATOM 633 N N . PRO A 1 79 ? 7.693 -4.409 -11.731 1.00 85.12 79 PRO A N 1
ATOM 634 C CA . PRO A 1 79 ? 8.640 -3.397 -12.156 1.00 85.12 79 PRO A CA 1
ATOM 635 C C . PRO A 1 79 ? 9.096 -3.702 -13.591 1.00 85.12 79 PRO A C 1
ATOM 637 O O . PRO A 1 79 ? 9.077 -4.867 -14.007 1.00 85.12 79 PRO A O 1
ATOM 640 N N . PRO A 1 80 ? 9.506 -2.683 -14.362 1.00 80.62 80 PRO A N 1
ATOM 641 C CA . PRO A 1 80 ? 10.090 -2.897 -15.680 1.00 80.62 80 PRO A CA 1
ATOM 642 C C . PRO A 1 80 ? 11.246 -3.888 -15.582 1.00 80.62 80 PRO A C 1
ATOM 644 O O . PRO A 1 80 ? 12.131 -3.733 -14.743 1.00 80.62 80 PRO A O 1
ATOM 647 N N . SER A 1 81 ? 11.256 -4.903 -16.440 1.00 76.00 81 SER A N 1
ATOM 648 C CA . SER A 1 81 ? 12.445 -5.725 -16.618 1.00 76.00 81 SER A CA 1
ATOM 649 C C . SER A 1 81 ? 13.533 -4.874 -17.274 1.00 76.00 81 SER A C 1
ATOM 651 O O . SER A 1 81 ? 13.319 -4.356 -18.365 1.00 76.00 81 SER A O 1
ATOM 653 N N . GLU A 1 82 ? 14.723 -4.813 -16.675 1.00 64.38 82 GLU A N 1
ATOM 654 C CA . GLU A 1 82 ? 15.956 -4.206 -17.231 1.00 64.38 82 GLU A CA 1
ATOM 655 C C . GLU A 1 82 ? 16.413 -4.815 -18.583 1.00 64.38 82 GLU A C 1
ATOM 657 O O . GLU A 1 82 ? 17.470 -4.486 -19.110 1.00 64.38 82 GLU A O 1
ATOM 662 N N . LYS A 1 83 ? 15.643 -5.731 -19.179 1.00 55.47 83 LYS A N 1
ATOM 663 C CA . LYS A 1 83 ? 15.967 -6.391 -20.443 1.00 55.47 83 LYS A CA 1
ATOM 664 C C . LYS A 1 83 ? 14.803 -6.279 -21.416 1.00 55.47 83 LYS A C 1
ATOM 666 O O . LYS A 1 83 ? 13.918 -7.119 -21.414 1.00 55.47 83 LYS A O 1
ATOM 671 N N . HIS A 1 84 ? 14.842 -5.238 -22.237 1.00 48.25 84 HIS A N 1
ATOM 672 C CA . HIS A 1 84 ? 15.112 -5.365 -23.670 1.00 48.25 84 HIS A CA 1
ATOM 673 C C . HIS A 1 84 ? 15.834 -4.088 -24.105 1.00 48.25 84 HIS A C 1
ATOM 675 O O . HIS A 1 84 ? 15.353 -2.984 -23.864 1.00 48.25 84 HIS A O 1
ATOM 681 N N . GLY A 1 85 ? 17.028 -4.254 -24.677 1.00 44.31 85 GLY A N 1
ATOM 682 C CA . GLY A 1 85 ? 17.848 -3.151 -25.152 1.00 44.31 85 GLY A CA 1
ATOM 683 C C . GLY A 1 85 ? 17.063 -2.265 -26.108 1.00 44.31 85 GLY A C 1
ATOM 684 O O . GLY A 1 85 ? 16.512 -2.738 -27.102 1.00 44.31 85 GLY A O 1
ATOM 685 N N . LEU A 1 86 ? 17.062 -0.969 -25.815 1.00 49.81 86 LEU A N 1
ATOM 686 C CA . LEU A 1 86 ? 16.848 0.066 -26.809 1.00 49.81 86 LEU A CA 1
ATOM 687 C C . LEU A 1 86 ? 18.010 -0.009 -27.809 1.00 49.81 86 LEU A C 1
ATOM 689 O O . LEU A 1 86 ? 18.953 0.772 -27.750 1.00 49.81 86 LEU A O 1
ATOM 693 N N . ALA A 1 87 ? 17.945 -0.960 -28.738 1.00 49.22 87 ALA A N 1
ATOM 694 C CA . ALA A 1 87 ? 18.549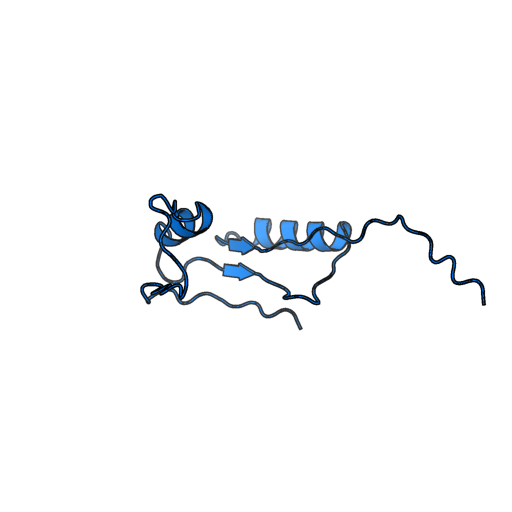 -0.783 -30.046 1.00 49.22 87 ALA A CA 1
ATOM 695 C C . ALA A 1 87 ? 17.657 0.200 -30.814 1.00 49.22 87 ALA A C 1
ATOM 697 O O . ALA A 1 87 ? 16.895 -0.175 -31.698 1.00 49.22 87 ALA A O 1
ATOM 698 N N . VAL A 1 88 ? 17.713 1.471 -30.418 1.00 51.88 88 VAL A N 1
ATOM 699 C CA . VAL A 1 88 ? 17.425 2.571 -31.333 1.00 51.88 88 VAL A CA 1
ATOM 700 C C . VAL A 1 88 ? 18.756 2.928 -31.980 1.00 51.88 88 VAL A C 1
ATOM 702 O O . VAL A 1 88 ? 19.488 3.797 -31.524 1.00 51.88 88 VAL A O 1
ATOM 705 N N . SER A 1 89 ? 19.118 2.170 -33.012 1.00 48.84 89 SER A N 1
ATOM 706 C CA . SER A 1 89 ? 20.045 2.673 -34.019 1.00 48.84 89 SER A CA 1
ATOM 707 C C . SER A 1 89 ? 19.310 3.770 -34.785 1.00 48.84 89 SER A C 1
ATOM 709 O O . SER A 1 89 ? 18.348 3.475 -35.499 1.00 48.84 89 SER A O 1
ATOM 711 N N . ALA A 1 90 ? 19.726 5.012 -34.554 1.00 41.03 90 ALA A N 1
ATOM 712 C CA . ALA A 1 90 ? 19.518 6.129 -35.466 1.00 41.03 90 ALA A CA 1
ATOM 713 C C . ALA A 1 90 ? 20.727 6.233 -36.402 1.00 41.03 90 ALA A C 1
ATOM 715 O O . ALA A 1 90 ? 21.844 5.907 -35.934 1.00 41.03 90 ALA A O 1
#